Protein AF-A0A4Q3MXU0-F1 (afdb_monomer)

Foldseek 3Di:
DPPPDLLVLLVVLLVQQCCQCQPPVVNGNHDLSLVSLLVSLCSSPVVLSVVLVVQLVVCCVPVQANLVSSLRSLVCSLVVLVVCDPPPDPRDPSNSVSSVVSSVSSVVSCPVVVVCVVVVNGDGNPDDDD

Radius of gyration: 15.58 Å; Cα contacts (8 Å, |Δi|>4): 150; chains: 1; bounding box: 44×31×48 Å

Secondary structure (DSSP, 8-state):
--S--HHHHHHHHHHHHHHHHS-GGGTT-----HHHHHHHHHHH-HHHHHHHHHHHHHHHHHH--HHHHHHHHHHHHHHHHHHTBTTTB---HHHHHHHHHHHHHHHHHTHHHHHHHHTT-PPPTT----

Structure (mmCIF, N/CA/C/O backbone):
data_AF-A0A4Q3MXU0-F1
#
_entry.id   AF-A0A4Q3MXU0-F1
#
loop_
_atom_site.group_PDB
_atom_site.id
_atom_site.type_symbol
_atom_site.label_atom_id
_atom_site.label_alt_id
_atom_site.label_comp_id
_atom_site.label_asym_id
_atom_site.label_entity_id
_atom_site.label_seq_id
_atom_site.pdbx_PDB_ins_code
_atom_site.Cartn_x
_atom_site.Cartn_y
_atom_site.Cartn_z
_atom_site.occupancy
_atom_site.B_iso_or_equiv
_atom_site.auth_seq_id
_atom_site.auth_comp_id
_atom_site.auth_asym_id
_atom_site.auth_atom_id
_atom_site.pdbx_PDB_model_num
ATOM 1 N N . PRO A 1 1 ? 11.080 0.049 -26.260 1.00 49.06 1 PRO A N 1
ATOM 2 C CA . PRO A 1 1 ? 10.693 0.810 -27.480 1.00 49.06 1 PRO A CA 1
ATOM 3 C C . PRO A 1 1 ? 9.299 1.472 -27.439 1.00 49.06 1 PRO A C 1
ATOM 5 O O . PRO A 1 1 ? 9.094 2.412 -28.193 1.00 49.06 1 PRO A O 1
ATOM 8 N N . TYR A 1 2 ? 8.367 1.038 -26.573 1.00 61.25 2 TYR A N 1
ATOM 9 C CA . TYR A 1 2 ? 7.029 1.654 -26.449 1.00 61.25 2 TYR A CA 1
ATOM 10 C C . TYR A 1 2 ? 6.809 2.449 -25.148 1.00 61.25 2 TYR A C 1
ATOM 12 O O . TYR A 1 2 ? 5.691 2.869 -24.877 1.00 61.25 2 TYR A O 1
ATOM 20 N N . GLY A 1 3 ? 7.842 2.624 -24.312 1.00 58.59 3 GLY A N 1
ATOM 21 C CA . GLY A 1 3 ? 7.716 3.308 -23.015 1.00 58.59 3 GLY A CA 1
ATOM 22 C C . GLY A 1 3 ? 6.792 2.605 -22.009 1.00 58.59 3 GLY A C 1
ATOM 23 O O . GLY A 1 3 ? 6.480 3.181 -20.976 1.00 58.59 3 GLY A O 1
ATOM 24 N N . MET A 1 4 ? 6.351 1.375 -22.292 1.00 64.25 4 MET A N 1
ATOM 25 C CA . MET A 1 4 ? 5.561 0.521 -21.397 1.00 64.25 4 MET A CA 1
ATOM 26 C C . MET A 1 4 ? 6.480 -0.325 -20.506 1.00 64.25 4 MET A C 1
ATOM 28 O O . MET A 1 4 ? 6.376 -1.545 -20.475 1.00 64.25 4 MET A O 1
ATOM 32 N N . GLU A 1 5 ? 7.451 0.319 -19.867 1.00 76.69 5 GLU A N 1
ATOM 33 C CA . GLU A 1 5 ? 8.293 -0.324 -18.854 1.00 76.69 5 GLU A CA 1
ATOM 34 C C . GLU A 1 5 ? 7.490 -0.483 -17.554 1.00 76.69 5 GLU A C 1
ATOM 36 O O . GLU A 1 5 ? 6.441 0.154 -17.382 1.00 76.69 5 GLU A O 1
ATOM 41 N N . ASP A 1 6 ? 7.965 -1.310 -16.624 1.00 76.00 6 ASP A N 1
ATOM 42 C CA . ASP A 1 6 ? 7.237 -1.614 -15.385 1.00 76.00 6 ASP A CA 1
ATOM 43 C C . ASP A 1 6 ? 6.934 -0.342 -14.572 1.00 76.00 6 ASP A C 1
ATOM 45 O O . ASP A 1 6 ? 5.870 -0.208 -13.958 1.00 76.00 6 ASP A O 1
ATOM 49 N N . GLY A 1 7 ? 7.812 0.664 -14.652 1.00 80.50 7 GLY A N 1
ATOM 50 C CA . GLY A 1 7 ? 7.566 1.998 -14.104 1.00 80.50 7 GLY A CA 1
ATOM 51 C C . GLY A 1 7 ? 6.313 2.690 -14.663 1.00 80.50 7 GLY A C 1
ATOM 52 O O . GLY A 1 7 ? 5.573 3.320 -13.906 1.00 80.50 7 GLY A O 1
ATOM 53 N N . THR A 1 8 ? 6.018 2.544 -15.955 1.00 86.06 8 THR A N 1
ATOM 54 C CA . THR A 1 8 ? 4.813 3.116 -16.580 1.00 86.06 8 THR A CA 1
ATOM 55 C C . THR A 1 8 ? 3.558 2.395 -16.108 1.00 86.06 8 THR A C 1
ATOM 57 O O . THR A 1 8 ? 2.564 3.050 -15.794 1.00 86.06 8 THR A O 1
ATOM 60 N N . VAL A 1 9 ? 3.606 1.065 -15.979 1.00 87.06 9 VAL A N 1
ATOM 61 C CA . VAL A 1 9 ? 2.498 0.272 -15.416 1.00 87.06 9 VAL A CA 1
ATOM 62 C C . VAL A 1 9 ? 2.197 0.718 -13.986 1.00 87.06 9 VAL A C 1
ATOM 64 O O . VAL A 1 9 ? 1.038 0.953 -13.636 1.00 87.06 9 VAL A O 1
ATOM 67 N N . ALA A 1 10 ? 3.238 0.926 -13.178 1.00 86.75 10 ALA A N 1
ATOM 68 C CA . ALA A 1 10 ? 3.089 1.438 -11.824 1.00 86.75 10 ALA A CA 1
ATOM 69 C C . ALA A 1 10 ? 2.454 2.840 -11.810 1.00 86.75 10 ALA A C 1
ATOM 71 O O . ALA A 1 10 ? 1.504 3.072 -11.063 1.00 86.75 10 ALA A O 1
ATOM 72 N N . LEU A 1 11 ? 2.900 3.764 -12.667 1.00 89.88 11 LEU A N 1
ATOM 73 C CA . LEU A 1 11 ? 2.318 5.110 -12.766 1.00 89.88 11 LEU A CA 1
ATOM 74 C C . LEU A 1 11 ? 0.847 5.097 -13.204 1.00 89.88 11 LEU A C 1
ATOM 76 O O . LEU A 1 11 ? 0.042 5.853 -12.658 1.00 89.88 11 LEU A O 1
ATOM 80 N N . VAL A 1 12 ? 0.467 4.219 -14.135 1.00 92.25 12 VAL A N 1
ATOM 81 C CA . VAL A 1 12 ? -0.941 4.019 -14.518 1.00 92.25 12 VAL A CA 1
ATOM 82 C C . VAL A 1 12 ? -1.748 3.492 -13.330 1.00 92.25 12 VAL A C 1
ATOM 84 O O . VAL A 1 12 ? -2.843 3.989 -13.054 1.00 92.25 12 VAL A O 1
ATOM 87 N N . GLY A 1 13 ? -1.192 2.545 -12.572 1.00 90.75 13 GLY A N 1
ATOM 88 C CA . GLY A 1 13 ? -1.797 2.055 -11.337 1.00 90.75 13 GLY A CA 1
ATOM 89 C C . GLY A 1 13 ? -1.976 3.154 -10.285 1.00 90.75 13 GLY A C 1
ATOM 90 O O . GLY A 1 13 ? -3.042 3.270 -9.677 1.00 90.75 13 GLY A O 1
ATOM 91 N N . LEU A 1 14 ? -0.977 4.023 -10.121 1.00 91.94 14 LEU A N 1
ATOM 92 C CA . LEU A 1 14 ? -1.054 5.189 -9.245 1.00 91.94 14 LEU A CA 1
ATOM 93 C C . LEU A 1 14 ? -2.157 6.152 -9.691 1.00 91.94 14 LEU A C 1
ATOM 95 O O . LEU A 1 14 ? -2.939 6.602 -8.858 1.00 91.94 14 LEU A O 1
ATOM 99 N N . ALA A 1 15 ? -2.263 6.440 -10.990 1.00 92.44 15 ALA A N 1
ATOM 100 C CA . ALA A 1 15 ? -3.315 7.293 -11.535 1.00 92.44 15 ALA A CA 1
ATOM 101 C C . ALA A 1 15 ? -4.715 6.710 -11.277 1.00 92.44 15 ALA A C 1
ATOM 103 O O . ALA A 1 15 ? -5.607 7.430 -10.825 1.00 92.44 15 ALA A O 1
ATOM 104 N N . ALA A 1 16 ? -4.900 5.400 -11.476 1.00 92.06 16 ALA A N 1
ATOM 105 C CA . ALA A 1 16 ? -6.152 4.713 -11.156 1.00 92.06 16 ALA A CA 1
ATOM 106 C C . ALA A 1 16 ? -6.480 4.777 -9.652 1.00 92.06 16 ALA A C 1
ATOM 108 O O . ALA A 1 16 ? -7.625 5.020 -9.263 1.00 92.06 16 ALA A O 1
ATOM 109 N N . PHE A 1 17 ? -5.470 4.612 -8.793 1.00 92.50 17 PHE A N 1
ATOM 110 C CA . PHE A 1 17 ? -5.617 4.738 -7.346 1.00 92.50 17 PHE A CA 1
ATOM 111 C C . PHE A 1 17 ? -6.012 6.162 -6.938 1.00 92.50 17 PHE A C 1
ATOM 113 O O . PHE A 1 17 ? -7.007 6.340 -6.235 1.00 92.50 17 PHE A O 1
ATOM 120 N N . LEU A 1 18 ? -5.318 7.184 -7.445 1.00 91.38 18 LEU A N 1
ATOM 121 C CA . LEU A 1 18 ? -5.646 8.593 -7.212 1.00 91.38 18 LEU A CA 1
ATOM 122 C C . LEU A 1 18 ? -7.060 8.941 -7.691 1.00 91.38 18 LEU A C 1
ATOM 124 O O . LEU A 1 18 ? -7.805 9.586 -6.957 1.00 91.38 18 LEU A O 1
ATOM 128 N N . GLY A 1 19 ? -7.461 8.458 -8.869 1.00 90.31 19 GLY A N 1
ATOM 129 C CA . GLY A 1 19 ? -8.815 8.637 -9.395 1.00 90.31 19 GLY A CA 1
ATOM 130 C C . GLY A 1 19 ? -9.898 7.999 -8.519 1.00 90.31 19 GLY A C 1
ATOM 131 O O . GLY A 1 19 ? -11.009 8.514 -8.451 1.00 90.31 19 GLY A O 1
ATOM 132 N N . HIS A 1 20 ? -9.587 6.923 -7.791 1.00 89.38 20 HIS A N 1
ATOM 133 C CA . HIS A 1 20 ? -10.503 6.340 -6.807 1.00 89.38 20 HIS A CA 1
ATOM 134 C C . HIS A 1 20 ? -10.530 7.114 -5.477 1.00 89.38 20 HIS A C 1
ATOM 136 O O . HIS A 1 20 ? -11.572 7.182 -4.818 1.00 89.38 20 HIS A O 1
ATOM 142 N N . LEU A 1 21 ? -9.395 7.685 -5.058 1.00 86.81 21 LEU A 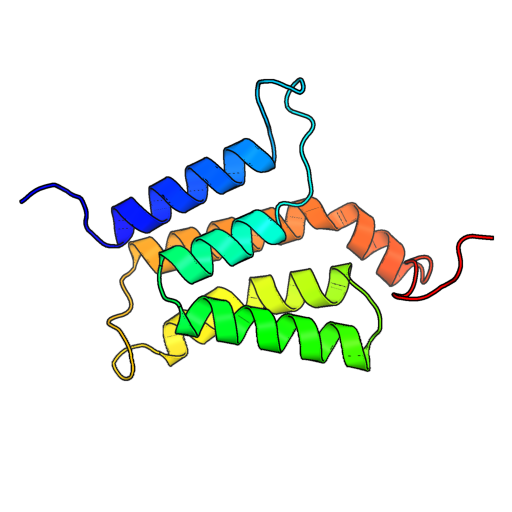N 1
ATOM 143 C CA . LEU A 1 21 ? -9.295 8.494 -3.837 1.00 86.81 21 LEU A CA 1
ATOM 144 C C . LEU A 1 21 ? -9.997 9.849 -3.997 1.00 86.81 21 LEU A C 1
ATOM 146 O O . LEU A 1 21 ? -10.697 10.290 -3.085 1.00 86.81 21 LEU A O 1
ATOM 150 N N . TRP A 1 22 ? -9.837 10.474 -5.163 1.00 90.00 22 TRP A N 1
ATOM 151 C CA . TRP A 1 22 ? -10.391 11.780 -5.507 1.00 90.00 22 TRP A CA 1
ATOM 152 C C . TRP A 1 22 ? -11.068 11.743 -6.887 1.00 90.00 22 TRP A C 1
ATOM 154 O O . TRP A 1 22 ? -10.587 12.350 -7.845 1.00 90.00 22 TRP A O 1
ATOM 164 N N . PRO A 1 23 ? -12.201 11.036 -7.013 1.00 89.44 23 PRO A N 1
ATOM 165 C CA . PRO A 1 23 ? -12.928 10.928 -8.267 1.00 89.44 23 PRO A CA 1
ATOM 166 C C . PRO A 1 23 ? -13.516 12.276 -8.678 1.00 89.44 23 PRO A C 1
ATOM 168 O O . PRO A 1 23 ? -14.309 12.879 -7.949 1.00 89.44 23 PRO A O 1
ATOM 171 N N . VAL A 1 24 ? -13.187 12.709 -9.895 1.00 91.00 24 VAL A N 1
ATOM 172 C CA . VAL A 1 24 ? -13.701 13.953 -10.492 1.00 91.00 24 VAL A CA 1
ATOM 173 C C . VAL A 1 24 ? -15.235 13.942 -10.543 1.00 91.00 24 VAL A C 1
ATOM 175 O O . VAL A 1 24 ? -15.881 14.936 -10.218 1.00 91.00 24 VAL A O 1
ATOM 178 N N . PHE A 1 25 ? -15.832 12.785 -10.842 1.00 88.19 25 PHE A N 1
ATOM 179 C CA . PHE A 1 25 ? -17.285 12.614 -10.961 1.00 88.19 25 PHE A CA 1
ATOM 180 C C . PHE A 1 25 ? -18.049 12.724 -9.631 1.00 88.19 25 PHE A C 1
ATOM 182 O O . PHE A 1 25 ? -19.239 13.022 -9.642 1.00 88.19 25 PHE A O 1
ATOM 189 N N . PHE A 1 26 ? -17.381 12.539 -8.485 1.00 85.50 26 PHE A N 1
ATOM 190 C CA . PHE A 1 26 ? -17.997 12.648 -7.154 1.00 85.50 26 PHE A CA 1
ATOM 191 C C . PHE A 1 26 ? -17.429 13.823 -6.350 1.00 85.50 26 PHE A C 1
ATOM 193 O O . PHE A 1 26 ? -17.264 13.732 -5.135 1.00 85.50 26 PHE A O 1
ATOM 200 N N . ARG A 1 27 ? -17.112 14.943 -7.020 1.00 88.25 27 ARG A N 1
ATOM 201 C CA . ARG A 1 27 ? -16.608 16.175 -6.376 1.00 88.25 27 ARG A CA 1
ATOM 202 C C . ARG A 1 27 ? -15.361 15.930 -5.515 1.00 88.25 27 ARG A C 1
ATOM 204 O O . ARG A 1 27 ? -15.227 16.503 -4.436 1.00 88.25 27 ARG A O 1
ATOM 211 N N . PHE A 1 28 ? -14.476 15.043 -5.973 1.00 87.19 28 PHE A N 1
ATOM 212 C CA . PHE A 1 28 ? -13.267 14.624 -5.261 1.00 87.19 28 PHE A CA 1
ATOM 213 C C . PHE A 1 28 ? -13.531 13.968 -3.888 1.00 87.19 28 PHE A C 1
ATOM 215 O O . PHE A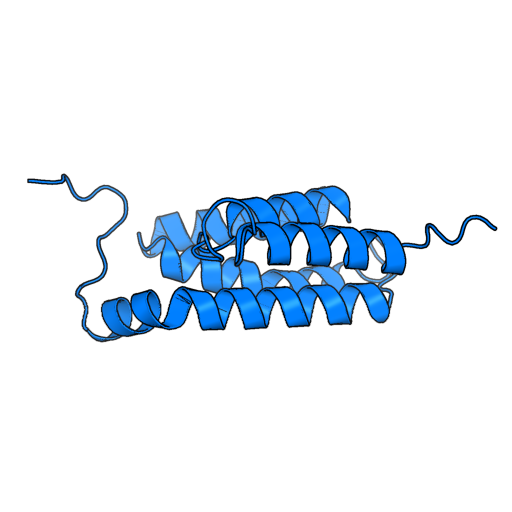 1 28 ? -12.633 13.887 -3.055 1.00 87.19 28 PHE A O 1
ATOM 222 N N . GLN A 1 29 ? -14.740 13.451 -3.639 1.00 83.12 29 GLN A N 1
ATOM 223 C CA . GLN A 1 29 ? -15.063 12.676 -2.438 1.00 83.12 29 GLN A CA 1
ATOM 224 C C . GLN A 1 29 ? -15.026 11.177 -2.751 1.00 83.12 29 GLN A C 1
ATOM 226 O O . GLN A 1 29 ? -16.025 10.583 -3.149 1.00 83.12 29 GLN A O 1
ATOM 231 N N . GLY A 1 30 ? -13.849 10.566 -2.610 1.00 83.06 30 GLY A N 1
ATOM 232 C CA . GLY A 1 30 ? -13.641 9.154 -2.931 1.00 83.06 30 GLY A CA 1
ATOM 233 C C . GLY A 1 30 ? -13.546 8.224 -1.730 1.00 83.06 30 GLY A C 1
ATOM 234 O O . GLY A 1 30 ? -13.703 8.609 -0.567 1.00 83.06 30 GLY A O 1
ATOM 235 N N . GLY A 1 31 ? -13.264 6.960 -2.035 1.00 83.56 31 GLY A N 1
ATOM 236 C CA . GLY A 1 31 ? -13.148 5.888 -1.055 1.00 83.56 31 GLY A CA 1
ATOM 237 C C . GLY A 1 31 ? -11.796 5.849 -0.338 1.00 83.56 31 GLY A C 1
ATOM 238 O O . GLY A 1 31 ? -11.025 6.811 -0.321 1.00 83.56 31 GLY A O 1
ATOM 239 N N . LYS A 1 32 ? -11.508 4.696 0.275 1.00 83.06 32 LYS A N 1
ATOM 240 C CA . LYS A 1 32 ? -10.221 4.416 0.934 1.00 83.06 32 LYS A CA 1
ATOM 241 C C . LYS A 1 32 ? -9.170 3.811 0.004 1.00 83.06 32 LYS A C 1
ATOM 243 O O . LYS A 1 32 ? -8.009 3.779 0.377 1.00 83.06 32 LYS A O 1
ATOM 248 N N . GLY A 1 33 ? -9.565 3.316 -1.171 1.00 85.06 33 GLY A N 1
ATOM 249 C CA . GLY A 1 33 ? -8.637 2.804 -2.183 1.00 85.06 33 GLY A CA 1
ATOM 250 C C . GLY A 1 33 ? -8.114 1.383 -1.980 1.00 85.06 33 GLY A C 1
ATOM 251 O O . GLY A 1 33 ? -7.353 0.930 -2.821 1.00 85.06 33 GLY A O 1
ATOM 252 N N . VAL A 1 34 ? -8.521 0.645 -0.941 1.00 88.38 34 VAL A N 1
ATOM 253 C CA . VAL A 1 34 ? -7.976 -0.703 -0.646 1.00 88.38 34 VAL A CA 1
ATOM 254 C C . VAL A 1 34 ? -8.135 -1.675 -1.824 1.00 88.38 34 VAL A C 1
ATOM 256 O O . VAL A 1 34 ? -7.174 -2.331 -2.212 1.00 88.38 34 VAL A O 1
ATOM 259 N N . ALA A 1 35 ? -9.327 -1.742 -2.426 1.00 90.12 35 ALA A N 1
ATOM 260 C CA . ALA A 1 35 ? -9.587 -2.635 -3.558 1.00 90.12 35 ALA A CA 1
ATOM 261 C C . ALA A 1 35 ? -8.780 -2.235 -4.804 1.00 90.12 35 ALA A C 1
ATOM 263 O O . ALA A 1 35 ? -8.206 -3.092 -5.471 1.00 90.12 35 ALA A O 1
ATOM 264 N N . THR A 1 36 ? -8.682 -0.933 -5.084 1.00 91.56 36 THR A N 1
ATOM 265 C CA . THR A 1 36 ? -7.885 -0.415 -6.203 1.00 91.56 36 THR A CA 1
ATOM 266 C C . THR A 1 36 ? -6.398 -0.676 -5.990 1.00 91.56 36 THR A C 1
ATOM 268 O O . THR A 1 36 ? -5.721 -1.090 -6.920 1.00 91.56 36 THR A O 1
ATOM 271 N N . PHE A 1 37 ? -5.896 -0.505 -4.764 1.00 91.38 37 PHE A N 1
ATOM 272 C CA . PHE A 1 37 ? -4.519 -0.832 -4.402 1.00 91.38 37 PHE A CA 1
ATOM 273 C C . PHE A 1 37 ? -4.212 -2.306 -4.666 1.00 91.38 37 PHE A C 1
ATOM 275 O O . PHE A 1 37 ? -3.244 -2.614 -5.353 1.00 91.38 37 PHE A O 1
ATOM 282 N N . LEU A 1 38 ? -5.077 -3.211 -4.199 1.00 92.69 38 LEU A N 1
ATOM 283 C CA . LEU A 1 38 ? -4.930 -4.642 -4.449 1.00 92.69 38 LEU A CA 1
ATOM 284 C C . LEU A 1 38 ? -4.954 -4.963 -5.952 1.00 92.69 38 LEU A C 1
ATOM 286 O O . LEU A 1 38 ? -4.113 -5.721 -6.426 1.00 92.69 38 LEU A O 1
ATOM 290 N N . GLY A 1 39 ? -5.868 -4.349 -6.709 1.00 91.62 39 GLY A N 1
ATOM 291 C CA . GLY A 1 39 ? -5.934 -4.494 -8.164 1.00 91.62 39 GLY A CA 1
ATOM 292 C C . GLY A 1 39 ? -4.648 -4.051 -8.868 1.00 91.62 39 GLY A C 1
ATOM 293 O O . GLY A 1 39 ? -4.171 -4.749 -9.757 1.00 91.62 39 GLY A O 1
ATOM 294 N N . VAL A 1 40 ? -4.041 -2.944 -8.429 1.00 92.12 40 VAL A N 1
ATOM 295 C CA . VAL A 1 40 ? -2.745 -2.479 -8.952 1.00 92.12 40 VAL A CA 1
ATOM 296 C C . VAL A 1 40 ? -1.630 -3.473 -8.636 1.00 92.12 40 VAL A C 1
ATOM 298 O O . VAL A 1 40 ? -0.833 -3.772 -9.518 1.00 92.12 40 VAL A O 1
ATOM 301 N N . LEU A 1 41 ? -1.597 -4.049 -7.429 1.00 91.69 41 LEU A N 1
ATOM 302 C CA . LEU A 1 41 ? -0.616 -5.087 -7.092 1.00 91.69 41 LEU A CA 1
ATOM 303 C C . LEU A 1 41 ? -0.751 -6.318 -7.990 1.00 91.69 41 LEU A C 1
ATOM 305 O O . LEU A 1 41 ? 0.261 -6.818 -8.467 1.00 91.69 41 LEU A O 1
ATOM 309 N N . PHE A 1 42 ? -1.978 -6.778 -8.257 1.00 91.69 42 PHE A N 1
ATOM 310 C CA . PHE A 1 42 ? -2.223 -7.872 -9.203 1.00 91.69 42 PHE A CA 1
ATO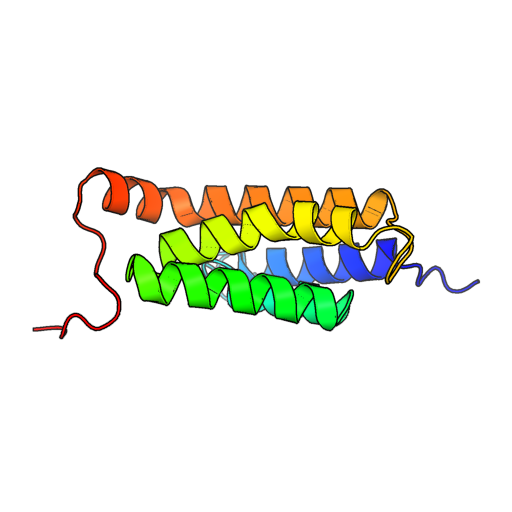M 311 C C . PHE A 1 42 ? -1.829 -7.511 -10.639 1.00 91.69 42 PHE A C 1
ATOM 313 O O . PHE A 1 42 ? -1.327 -8.375 -11.353 1.00 91.69 42 PHE A O 1
ATOM 320 N N . GLY A 1 43 ? -2.044 -6.256 -11.046 1.00 88.75 43 GLY A N 1
ATOM 321 C CA . GLY A 1 43 ? -1.652 -5.748 -12.359 1.00 88.75 43 GLY A CA 1
ATOM 322 C C . GLY A 1 43 ? -0.137 -5.648 -12.551 1.00 88.75 43 GLY A C 1
ATOM 323 O O . GLY A 1 43 ? 0.336 -5.890 -13.654 1.00 88.75 43 GLY A O 1
ATOM 324 N N . ILE A 1 44 ? 0.616 -5.333 -11.490 1.00 87.06 44 ILE A N 1
ATOM 325 C CA . ILE A 1 44 ? 2.088 -5.356 -11.504 1.00 87.06 44 ILE A CA 1
ATOM 326 C C . ILE A 1 44 ? 2.577 -6.804 -11.498 1.00 87.06 44 ILE A C 1
ATOM 328 O O . ILE A 1 44 ? 3.314 -7.218 -12.386 1.00 87.06 44 ILE A O 1
ATOM 332 N N . HIS A 1 45 ? 2.174 -7.583 -10.491 1.00 88.38 45 HIS A N 1
ATOM 333 C CA . HIS A 1 45 ? 2.552 -8.984 -10.405 1.00 88.38 45 HIS A CA 1
ATOM 334 C C . HIS A 1 45 ? 1.525 -9.809 -9.609 1.00 88.38 45 HIS A C 1
ATOM 336 O O . HIS A 1 45 ? 1.298 -9.540 -8.423 1.00 88.38 45 HIS A O 1
ATOM 342 N N . PRO A 1 46 ? 0.954 -10.886 -10.180 1.00 90.00 46 PRO A N 1
ATOM 343 C CA . PRO A 1 46 ? -0.081 -11.670 -9.507 1.00 90.00 46 PRO A CA 1
ATOM 344 C C . PRO A 1 46 ? 0.331 -12.234 -8.140 1.00 90.00 46 PRO A C 1
ATOM 346 O O . PRO A 1 46 ? -0.462 -12.210 -7.200 1.00 90.00 46 PRO A O 1
ATOM 349 N N . LEU A 1 47 ? 1.583 -12.689 -7.993 1.00 90.81 47 LEU A N 1
ATOM 350 C CA . LEU A 1 47 ? 2.104 -13.192 -6.711 1.00 90.81 47 LEU A CA 1
ATOM 351 C C . LEU A 1 47 ? 2.232 -12.089 -5.649 1.00 90.81 47 LEU A C 1
ATOM 353 O O . LEU A 1 47 ?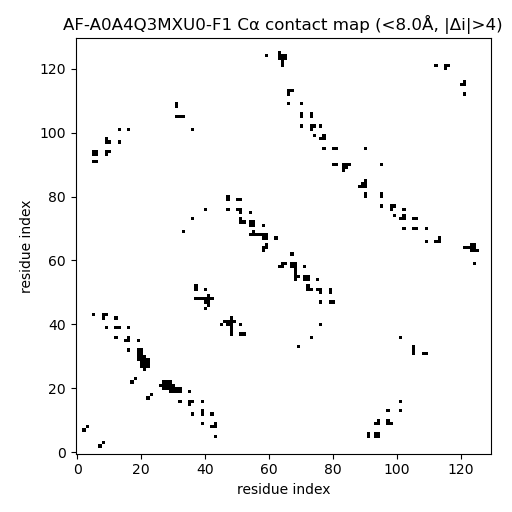 2.028 -12.362 -4.468 1.00 90.81 47 LEU A O 1
ATOM 357 N N . LEU A 1 48 ? 2.520 -10.847 -6.053 1.00 90.25 48 LEU A N 1
ATOM 358 C CA . LEU A 1 48 ? 2.571 -9.709 -5.134 1.00 90.25 48 LEU A CA 1
ATOM 359 C C . LEU A 1 48 ? 1.167 -9.377 -4.614 1.00 90.25 48 LEU A C 1
ATOM 361 O O . LEU A 1 48 ? 0.971 -9.231 -3.406 1.00 90.25 48 LEU A O 1
ATOM 365 N N . GLY A 1 49 ? 0.183 -9.323 -5.519 1.00 91.00 49 GLY A N 1
ATOM 366 C CA . GLY A 1 49 ? -1.228 -9.162 -5.163 1.00 91.00 49 GLY A CA 1
ATOM 367 C C . GLY A 1 49 ? -1.724 -10.274 -4.238 1.00 91.00 49 GLY A C 1
ATOM 368 O O . GLY A 1 49 ? -2.377 -9.996 -3.232 1.00 91.00 49 GLY A O 1
ATOM 369 N N . LEU A 1 50 ? -1.346 -11.526 -4.511 1.00 93.81 50 LEU A N 1
ATOM 370 C CA . LEU A 1 50 ? -1.685 -12.663 -3.657 1.00 93.81 50 LEU A CA 1
ATOM 371 C C . LEU A 1 50 ? -1.044 -12.552 -2.267 1.00 93.81 50 LEU A C 1
ATOM 373 O O . LEU A 1 50 ? -1.732 -12.765 -1.271 1.00 93.81 50 LEU A O 1
ATOM 377 N N . GLY A 1 51 ? 0.235 -12.176 -2.180 1.00 92.00 51 GLY A N 1
ATOM 378 C CA . GLY A 1 51 ? 0.932 -11.981 -0.907 1.00 92.00 51 GLY A CA 1
ATOM 379 C C . GLY A 1 51 ? 0.297 -10.886 -0.046 1.00 92.00 51 GLY A C 1
ATOM 380 O O . GLY A 1 51 ? 0.077 -11.088 1.149 1.00 92.00 51 GLY A O 1
ATOM 381 N N . ALA A 1 52 ? -0.076 -9.758 -0.657 1.00 92.25 52 ALA A N 1
ATOM 382 C CA . ALA A 1 52 ? -0.785 -8.680 0.032 1.00 92.25 52 ALA A CA 1
ATOM 383 C C . ALA A 1 52 ? -2.225 -9.066 0.422 1.00 92.25 52 ALA A C 1
ATOM 385 O O . ALA A 1 52 ? -2.711 -8.680 1.483 1.00 92.25 52 ALA A O 1
ATOM 386 N N . CYS A 1 53 ? -2.915 -9.854 -0.407 1.00 93.38 53 CYS A N 1
ATOM 387 C CA . CYS A 1 53 ? -4.227 -10.405 -0.070 1.00 93.38 53 CYS A CA 1
ATOM 388 C C . CYS A 1 53 ? -4.132 -11.353 1.132 1.00 93.38 53 CYS A C 1
ATOM 390 O O . CYS A 1 53 ? -4.922 -11.262 2.070 1.00 93.38 53 CYS A O 1
ATOM 392 N N . LEU A 1 54 ? -3.125 -12.228 1.145 1.00 93.81 54 LEU A N 1
ATOM 393 C CA . LEU A 1 54 ? -2.901 -13.166 2.236 1.00 93.81 54 LEU A CA 1
ATOM 394 C C . LEU A 1 54 ? -2.562 -12.432 3.538 1.00 93.81 54 LEU A C 1
ATOM 396 O O . LEU A 1 54 ? -3.144 -12.746 4.575 1.00 93.81 54 LEU A O 1
ATOM 400 N N . SER A 1 55 ? -1.686 -11.420 3.492 1.00 92.38 55 SER A N 1
ATOM 401 C CA . SER A 1 55 ? -1.373 -10.606 4.673 1.00 92.38 55 SER A CA 1
ATOM 402 C C . SER A 1 55 ? -2.617 -9.886 5.202 1.00 92.38 55 SER A C 1
ATOM 404 O O . SER A 1 55 ? -2.855 -9.880 6.411 1.00 92.38 55 SER A O 1
ATOM 406 N N . TRP A 1 56 ? -3.474 -9.381 4.310 1.00 93.56 56 TRP A N 1
ATOM 407 C CA . TRP A 1 56 ? -4.765 -8.811 4.685 1.00 93.56 56 TRP A CA 1
ATOM 408 C C . TRP A 1 56 ? -5.665 -9.835 5.388 1.00 93.56 56 TRP A C 1
ATOM 410 O O . TRP A 1 56 ? -6.170 -9.555 6.475 1.00 93.56 56 TRP A O 1
ATOM 420 N N . VAL A 1 57 ? -5.843 -11.028 4.810 1.00 91.75 57 VAL A N 1
ATOM 421 C CA . VAL A 1 57 ? -6.707 -12.085 5.365 1.00 91.75 57 VAL A CA 1
ATOM 422 C C . VAL A 1 57 ? -6.205 -12.548 6.729 1.00 91.75 57 VAL A C 1
ATOM 424 O O . VAL A 1 57 ? -7.007 -12.677 7.650 1.00 91.75 57 VAL A O 1
ATOM 427 N N . ILE A 1 58 ? -4.893 -12.738 6.889 1.00 92.31 58 ILE A N 1
ATOM 428 C CA . ILE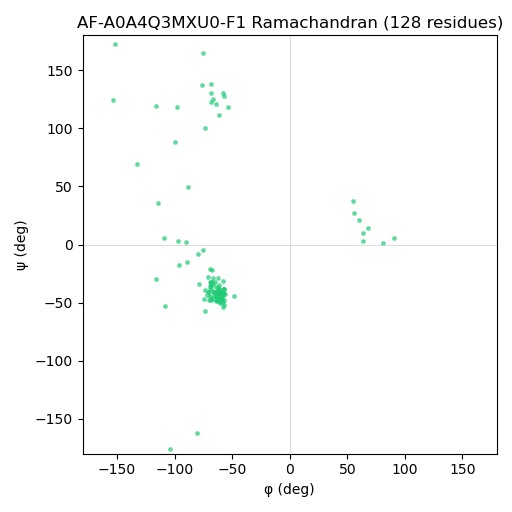 A 1 58 ? -4.278 -13.122 8.165 1.00 92.31 58 ILE A CA 1
ATOM 429 C C . ILE A 1 58 ? -4.620 -12.081 9.236 1.00 92.31 58 ILE A C 1
ATOM 431 O O . ILE A 1 58 ? -5.190 -12.415 10.274 1.00 92.31 58 ILE A O 1
ATOM 435 N N . ILE A 1 59 ? -4.350 -10.800 8.980 1.00 91.81 59 ILE A N 1
ATOM 436 C CA . ILE A 1 59 ? -4.604 -9.746 9.971 1.00 91.81 59 ILE A CA 1
ATOM 437 C C . ILE A 1 59 ? -6.101 -9.578 10.241 1.00 91.81 59 ILE A C 1
ATOM 439 O O . ILE A 1 59 ? -6.506 -9.432 11.396 1.00 91.81 59 ILE A O 1
ATOM 443 N N . ALA A 1 60 ? -6.941 -9.645 9.208 1.00 89.31 60 ALA A N 1
ATOM 444 C CA . ALA A 1 60 ? -8.389 -9.580 9.360 1.00 89.31 60 ALA A CA 1
ATOM 445 C C . ALA A 1 60 ? -8.932 -10.757 10.186 1.00 89.31 60 ALA A C 1
ATOM 447 O O . ALA A 1 60 ? -9.845 -10.558 10.985 1.00 89.31 60 ALA A O 1
ATOM 448 N N . PHE A 1 61 ? -8.362 -11.955 10.046 1.00 89.38 61 PHE A N 1
ATOM 449 C CA . PHE A 1 61 ? -8.764 -13.137 10.805 1.00 89.38 61 PHE A CA 1
ATOM 450 C C . PHE A 1 61 ? -8.381 -13.031 12.289 1.00 89.38 61 PHE A C 1
ATOM 452 O O . PHE A 1 61 ? -9.231 -13.240 13.153 1.00 89.38 61 PHE A O 1
ATOM 459 N N . PHE A 1 62 ? -7.137 -12.644 12.595 1.00 88.00 62 PHE A N 1
ATOM 460 C CA . PHE A 1 62 ? -6.653 -12.553 13.979 1.00 88.00 62 PHE A CA 1
ATOM 461 C C . PHE A 1 62 ? -7.212 -11.344 14.736 1.00 88.00 62 PHE A C 1
ATOM 463 O O . PHE A 1 62 ? -7.668 -11.472 15.871 1.00 88.00 62 PHE A O 1
ATOM 470 N N . PHE A 1 63 ? -7.193 -10.162 14.118 1.00 85.44 63 PHE A N 1
ATOM 471 C CA . PHE A 1 63 ? -7.548 -8.913 14.795 1.00 85.44 63 PHE A CA 1
ATOM 472 C C . PHE A 1 63 ? -8.997 -8.494 14.568 1.00 85.44 63 PHE A C 1
ATOM 474 O O . PHE A 1 63 ? -9.522 -7.673 15.318 1.00 85.44 63 PHE A O 1
ATOM 481 N N . ARG A 1 64 ? -9.663 -9.046 13.546 1.00 86.38 64 ARG A N 1
ATOM 482 C CA . ARG A 1 64 ? -11.043 -8.696 13.176 1.00 86.38 64 ARG A CA 1
ATOM 483 C C . ARG A 1 64 ? -11.233 -7.200 12.910 1.00 86.38 64 ARG A C 1
ATOM 485 O O . ARG A 1 64 ? -12.347 -6.703 13.030 1.00 86.38 64 ARG A O 1
ATOM 492 N N . TYR A 1 65 ? -10.184 -6.490 12.497 1.00 84.50 65 TYR A N 1
ATOM 493 C CA . TYR A 1 65 ? -10.251 -5.086 12.085 1.00 84.50 65 TYR A CA 1
ATOM 494 C C . TYR A 1 65 ? -9.890 -4.956 10.609 1.00 84.50 65 TYR A C 1
ATOM 496 O O . TYR A 1 65 ? -8.776 -5.274 10.192 1.00 84.50 65 TYR A O 1
ATOM 504 N N . SER A 1 66 ? -10.832 -4.453 9.809 1.00 83.88 66 SER A N 1
ATOM 505 C CA . SER A 1 66 ? -10.617 -4.267 8.371 1.00 83.88 66 SER A CA 1
ATOM 506 C C . SER A 1 66 ? -9.616 -3.153 8.075 1.00 83.88 66 SER A C 1
ATOM 508 O O . SER A 1 66 ? -8.910 -3.226 7.066 1.00 83.88 66 SER A O 1
ATOM 510 N N . SER A 1 67 ? -9.560 -2.108 8.911 1.00 85.19 67 SER A N 1
ATOM 511 C CA . SER A 1 67 ? -8.617 -1.009 8.698 1.00 85.19 67 SER A CA 1
ATOM 512 C C . SER A 1 67 ? -7.182 -1.427 8.990 1.00 85.19 67 SER A C 1
ATOM 514 O O . SER A 1 67 ? -6.304 -1.164 8.173 1.00 85.19 67 SER A O 1
ATOM 516 N N . LEU A 1 68 ? -6.966 -2.154 10.092 1.00 86.00 68 LEU A N 1
ATOM 517 C CA . LEU A 1 68 ? -5.660 -2.684 10.460 1.00 86.00 68 LEU A CA 1
ATOM 518 C C . LEU A 1 68 ? -5.142 -3.639 9.384 1.00 86.00 68 LEU A C 1
ATOM 520 O O . LEU A 1 68 ? -4.010 -3.493 8.937 1.00 86.00 68 LEU A O 1
ATOM 524 N N . ALA A 1 69 ? -5.995 -4.549 8.904 1.00 89.56 69 ALA A N 1
ATOM 525 C CA . ALA A 1 69 ? -5.649 -5.453 7.812 1.00 89.56 69 ALA A CA 1
ATOM 526 C C . ALA A 1 69 ? -5.204 -4.699 6.553 1.00 89.56 69 ALA A C 1
ATOM 528 O O . ALA A 1 69 ? -4.198 -5.046 5.943 1.00 89.56 69 ALA A O 1
ATOM 529 N N . SER A 1 70 ? -5.906 -3.621 6.200 1.00 88.88 70 SER A N 1
ATOM 530 C CA . SER A 1 70 ? -5.586 -2.807 5.020 1.00 88.88 70 SER A CA 1
ATOM 531 C C . SER A 1 70 ? -4.280 -2.024 5.179 1.00 88.88 70 SER A C 1
ATOM 533 O O . SER A 1 70 ? -3.511 -1.928 4.227 1.00 88.88 70 SER A O 1
ATOM 535 N N . LEU A 1 71 ? -4.002 -1.502 6.377 1.00 89.50 71 LEU A N 1
ATOM 536 C CA . LEU A 1 71 ? -2.750 -0.808 6.692 1.00 89.50 71 LEU A CA 1
ATOM 537 C C . LEU A 1 71 ? -1.551 -1.752 6.649 1.00 89.50 71 LEU A C 1
ATOM 539 O O . LEU A 1 71 ? -0.543 -1.429 6.026 1.00 89.50 71 LEU A O 1
ATOM 543 N N . VAL A 1 72 ? -1.675 -2.925 7.274 1.00 91.06 72 VAL A N 1
ATOM 544 C CA . VAL A 1 72 ? -0.608 -3.931 7.277 1.00 91.06 72 VAL A CA 1
ATOM 545 C C . VAL A 1 72 ? -0.379 -4.466 5.867 1.00 91.06 72 VAL A C 1
ATOM 547 O O . VAL A 1 72 ? 0.768 -4.546 5.440 1.00 91.06 72 VAL A O 1
ATOM 550 N N . ALA A 1 73 ? -1.441 -4.751 5.108 1.00 90.56 73 ALA A N 1
ATOM 551 C CA . ALA A 1 73 ? -1.319 -5.173 3.716 1.00 90.56 73 ALA A CA 1
ATOM 552 C C . ALA A 1 73 ? -0.620 -4.107 2.857 1.00 90.56 73 ALA A C 1
ATOM 554 O O . ALA A 1 73 ? 0.332 -4.421 2.141 1.00 90.56 73 ALA A O 1
ATOM 555 N N . GLY A 1 74 ? -1.020 -2.838 2.997 1.00 89.94 74 GLY A N 1
ATOM 556 C CA . GLY A 1 74 ? -0.391 -1.702 2.322 1.00 89.94 74 GLY A CA 1
ATOM 557 C C . GLY A 1 74 ? 1.091 -1.541 2.656 1.00 89.94 74 GLY A C 1
ATOM 558 O O . GLY A 1 74 ? 1.909 -1.410 1.752 1.00 89.94 74 GLY A O 1
ATOM 559 N N . ALA A 1 75 ? 1.451 -1.615 3.940 1.00 90.94 75 ALA A N 1
ATOM 560 C CA . ALA A 1 75 ? 2.841 -1.539 4.392 1.00 90.94 75 ALA A CA 1
ATOM 561 C C . ALA A 1 75 ? 3.667 -2.768 3.977 1.00 90.94 75 ALA A C 1
ATOM 563 O O . ALA A 1 75 ? 4.858 -2.646 3.694 1.00 90.94 75 ALA A O 1
ATOM 564 N N . SER A 1 76 ? 3.039 -3.945 3.903 1.00 90.50 76 SER A N 1
ATOM 565 C CA . SER A 1 76 ? 3.696 -5.178 3.468 1.00 90.50 76 SER A CA 1
ATOM 566 C C . SER A 1 76 ? 4.005 -5.187 1.974 1.00 90.50 76 SER A C 1
ATOM 568 O O . SER A 1 76 ? 4.977 -5.811 1.576 1.00 90.50 76 SER A O 1
ATOM 570 N N . ALA A 1 77 ? 3.243 -4.474 1.141 1.00 90.38 77 ALA A N 1
ATOM 571 C CA . ALA A 1 77 ? 3.413 -4.495 -0.311 1.00 90.38 77 ALA A CA 1
ATOM 572 C C . ALA A 1 77 ? 4.826 -4.101 -0.801 1.00 90.38 77 ALA A C 1
ATOM 574 O O . ALA A 1 77 ? 5.413 -4.890 -1.540 1.00 90.38 77 ALA A O 1
ATOM 575 N N . PRO A 1 78 ? 5.434 -2.963 -0.398 1.00 90.94 78 PRO A N 1
ATOM 576 C CA . PRO A 1 78 ? 6.809 -2.645 -0.799 1.00 90.94 78 PRO A CA 1
ATOM 577 C C . PRO A 1 78 ? 7.835 -3.638 -0.229 1.00 90.94 78 PRO A C 1
ATOM 579 O O . PRO A 1 78 ? 8.826 -3.936 -0.889 1.00 90.94 78 PRO A O 1
ATOM 582 N N . VAL A 1 79 ? 7.591 -4.195 0.963 1.00 91.75 79 VAL A N 1
ATOM 583 C CA . VAL A 1 79 ? 8.471 -5.208 1.573 1.00 91.75 79 VAL A CA 1
ATOM 584 C C . VAL A 1 79 ? 8.419 -6.518 0.785 1.00 91.75 79 VAL A C 1
ATOM 586 O O . VAL A 1 79 ? 9.458 -7.066 0.436 1.00 91.75 79 VAL A O 1
ATOM 589 N N . LEU A 1 80 ? 7.219 -6.996 0.450 1.00 90.19 80 LEU A N 1
ATOM 590 C CA . LEU A 1 80 ? 7.000 -8.181 -0.379 1.00 90.19 80 LEU A CA 1
ATOM 591 C C . LEU A 1 80 ? 7.588 -7.995 -1.780 1.00 90.19 80 LEU A C 1
ATOM 593 O O . LEU A 1 80 ? 8.176 -8.928 -2.319 1.00 90.19 80 LEU A O 1
ATOM 597 N N . TYR A 1 81 ? 7.483 -6.787 -2.340 1.00 89.62 81 TYR A N 1
ATOM 598 C CA . TYR A 1 81 ? 8.096 -6.454 -3.622 1.00 89.62 81 TYR A CA 1
ATOM 599 C C . TYR A 1 81 ? 9.625 -6.568 -3.579 1.00 89.62 81 TYR A C 1
ATOM 601 O O . TYR A 1 81 ? 10.216 -7.153 -4.481 1.00 89.62 81 TYR A O 1
ATOM 609 N N . LEU A 1 82 ? 10.267 -6.084 -2.512 1.00 89.31 82 LEU A N 1
ATOM 610 C CA . LEU A 1 82 ? 11.714 -6.231 -2.323 1.00 89.31 82 LEU A CA 1
ATOM 611 C C . LEU A 1 82 ? 12.137 -7.679 -2.053 1.00 89.31 82 LEU A C 1
ATOM 613 O O . LEU A 1 82 ? 13.182 -8.102 -2.530 1.00 89.31 82 LEU A O 1
ATOM 617 N N . LEU A 1 83 ? 11.336 -8.453 -1.317 1.00 88.88 83 LEU A N 1
ATOM 618 C CA . LEU A 1 83 ? 11.633 -9.862 -1.037 1.00 88.88 83 LEU A CA 1
ATOM 619 C C . LEU A 1 83 ? 11.574 -10.747 -2.288 1.00 88.88 83 LEU A C 1
ATOM 621 O O . LEU A 1 83 ? 12.261 -11.762 -2.344 1.00 88.88 83 LEU A O 1
ATOM 625 N N . GLY A 1 84 ? 10.759 -10.380 -3.279 1.00 85.56 84 GLY A N 1
ATOM 626 C CA . GLY A 1 84 ? 10.712 -11.076 -4.564 1.00 85.56 84 GLY A CA 1
ATOM 627 C C . GLY A 1 84 ? 11.835 -10.693 -5.532 1.00 85.56 84 GLY A C 1
ATOM 628 O O . GLY A 1 84 ? 11.967 -11.359 -6.564 1.00 85.56 84 GLY A O 1
ATOM 629 N N . ASP A 1 85 ? 12.643 -9.672 -5.206 1.00 87.44 85 ASP A N 1
ATOM 630 C CA . ASP A 1 85 ? 13.775 -9.245 -6.032 1.00 87.44 85 ASP A CA 1
ATOM 631 C C . ASP A 1 85 ? 14.752 -10.406 -6.244 1.00 87.44 85 ASP A C 1
ATOM 633 O O . ASP A 1 85 ? 15.163 -11.077 -5.297 1.00 87.44 85 ASP A O 1
ATOM 637 N N . ARG A 1 86 ? 15.127 -10.644 -7.503 1.00 80.44 86 ARG A N 1
ATOM 638 C CA . ARG A 1 86 ? 16.040 -11.713 -7.952 1.00 80.44 86 ARG A CA 1
ATOM 639 C C . ARG A 1 86 ? 15.549 -13.144 -7.722 1.00 80.44 86 ARG A C 1
ATOM 641 O O . ARG A 1 86 ? 16.284 -14.075 -8.042 1.00 80.44 86 ARG A O 1
ATOM 648 N N . ILE A 1 87 ? 14.337 -13.334 -7.201 1.00 83.00 87 ILE A N 1
ATOM 649 C CA . ILE A 1 87 ? 13.716 -14.656 -7.034 1.00 83.00 87 ILE A CA 1
ATOM 650 C C . ILE A 1 87 ? 12.573 -14.826 -8.033 1.00 83.00 87 ILE A C 1
ATOM 652 O O . ILE A 1 87 ? 12.531 -15.814 -8.759 1.00 83.00 87 ILE A O 1
ATOM 656 N N . GLN A 1 88 ? 11.638 -13.874 -8.051 1.00 82.31 88 GLN A N 1
ATOM 657 C CA . GLN A 1 88 ? 10.427 -13.923 -8.877 1.00 82.31 88 GLN A CA 1
ATOM 658 C C . GLN A 1 88 ? 10.383 -12.794 -9.913 1.00 82.31 88 GLN A C 1
ATOM 660 O O . GLN A 1 88 ? 9.812 -12.979 -10.983 1.00 82.31 88 GLN A O 1
ATOM 665 N N . TRP A 1 89 ? 10.996 -11.643 -9.620 1.00 82.81 89 TRP A N 1
ATOM 666 C CA . TRP A 1 89 ? 11.069 -10.485 -10.517 1.00 82.81 89 TRP A CA 1
ATOM 667 C C . TRP A 1 89 ? 12.332 -9.657 -10.248 1.00 82.81 89 TRP A C 1
ATOM 669 O O . TRP A 1 89 ? 13.055 -9.900 -9.282 1.00 82.81 89 TRP A O 1
ATOM 679 N N . TYR A 1 90 ? 12.593 -8.664 -11.096 1.00 83.38 90 TYR A N 1
ATOM 680 C CA . TYR A 1 90 ? 13.629 -7.658 -10.864 1.00 83.38 90 TYR A CA 1
ATOM 681 C C . TYR A 1 90 ? 12.985 -6.402 -10.286 1.00 83.38 90 TYR A C 1
ATOM 683 O O . TYR A 1 90 ? 12.120 -5.793 -10.909 1.00 83.38 90 TYR A O 1
ATOM 691 N N . ALA A 1 91 ? 13.376 -6.021 -9.073 1.00 83.19 91 ALA A N 1
ATOM 692 C CA . ALA A 1 91 ? 12.783 -4.880 -8.400 1.00 83.19 91 ALA A CA 1
ATOM 693 C C . ALA A 1 91 ? 13.269 -3.566 -9.022 1.00 83.19 91 ALA A C 1
ATOM 695 O O . ALA A 1 91 ? 14.347 -3.052 -8.713 1.00 83.19 91 ALA A O 1
ATOM 696 N N . GLU A 1 92 ? 12.434 -2.974 -9.872 1.00 86.25 92 GLU A N 1
ATOM 697 C CA . GLU A 1 92 ? 12.713 -1.645 -10.400 1.00 86.25 92 GLU A CA 1
ATOM 698 C C . GLU A 1 92 ? 12.424 -0.534 -9.376 1.00 86.25 92 GLU A C 1
ATOM 700 O O . GLU A 1 92 ? 11.388 -0.516 -8.698 1.00 86.25 92 GLU A O 1
ATOM 705 N N . LYS A 1 93 ? 13.327 0.454 -9.303 1.00 86.62 93 LYS A N 1
ATOM 706 C CA . LYS A 1 93 ? 13.195 1.621 -8.411 1.00 86.62 93 LYS A CA 1
ATOM 707 C C . LYS A 1 93 ? 11.894 2.418 -8.625 1.00 86.62 93 LYS A C 1
ATOM 709 O O . LYS A 1 93 ? 11.303 2.809 -7.618 1.00 86.62 93 LYS A O 1
ATOM 714 N N . PRO A 1 94 ? 11.423 2.676 -9.864 1.00 88.12 94 PRO A N 1
ATOM 715 C CA . PRO A 1 94 ? 10.185 3.425 -10.091 1.00 88.12 94 PRO A CA 1
ATOM 716 C C . PRO A 1 94 ? 8.955 2.725 -9.504 1.00 88.12 94 PRO A C 1
ATOM 718 O O . PRO A 1 94 ? 8.156 3.364 -8.821 1.00 88.12 94 PRO A O 1
ATOM 721 N N . VAL A 1 95 ? 8.840 1.406 -9.695 1.00 88.44 95 VAL A N 1
ATOM 722 C CA . VAL A 1 95 ? 7.736 0.599 -9.152 1.00 88.44 95 VAL A CA 1
ATOM 723 C C . VAL A 1 95 ? 7.737 0.657 -7.627 1.00 88.44 95 VAL A C 1
ATOM 725 O O . VAL A 1 95 ? 6.706 0.936 -7.017 1.00 88.44 95 VAL A O 1
ATOM 728 N N . LEU A 1 96 ? 8.906 0.484 -7.003 1.00 90.38 96 LEU A N 1
ATOM 729 C CA . LEU A 1 96 ? 9.047 0.570 -5.551 1.00 90.38 96 LEU A CA 1
ATOM 730 C C . LEU A 1 96 ? 8.613 1.941 -5.007 1.00 90.38 96 LEU A C 1
ATOM 732 O O . LEU A 1 96 ? 7.899 2.001 -4.005 1.00 90.38 96 LEU A O 1
ATOM 736 N N . MET A 1 97 ? 9.007 3.037 -5.667 1.00 91.25 97 MET A N 1
ATOM 737 C CA . MET A 1 97 ? 8.585 4.385 -5.270 1.00 91.25 97 MET A CA 1
ATOM 738 C C . MET A 1 97 ? 7.070 4.552 -5.363 1.00 91.25 97 MET A C 1
ATOM 740 O O . MET A 1 97 ? 6.462 5.091 -4.440 1.00 91.25 97 MET A O 1
ATOM 744 N N . VAL A 1 98 ? 6.443 4.059 -6.433 1.00 92.06 98 VAL A N 1
ATOM 745 C CA . VAL A 1 98 ? 4.984 4.114 -6.575 1.00 92.06 98 VAL A CA 1
ATOM 746 C C . VAL A 1 98 ? 4.290 3.311 -5.477 1.00 92.06 98 VAL A C 1
ATOM 748 O O . VAL A 1 98 ? 3.380 3.834 -4.834 1.00 92.06 98 VAL A O 1
ATOM 751 N N . LEU A 1 99 ? 4.730 2.077 -5.214 1.00 91.69 99 LEU A N 1
ATOM 752 C CA . LEU A 1 99 ? 4.167 1.246 -4.146 1.00 91.69 99 LEU A CA 1
ATOM 753 C C . LEU A 1 99 ? 4.283 1.931 -2.783 1.00 91.69 99 LEU A C 1
ATOM 755 O O . LEU A 1 99 ? 3.327 1.928 -2.007 1.00 91.69 99 LEU A O 1
ATOM 759 N N . PHE A 1 100 ? 5.424 2.568 -2.512 1.00 92.69 100 PHE A N 1
ATOM 760 C CA . PHE A 1 100 ? 5.634 3.339 -1.293 1.00 92.69 100 PHE A CA 1
ATOM 761 C C . PHE A 1 100 ? 4.674 4.533 -1.195 1.00 92.69 100 PHE A C 1
ATOM 763 O O . PHE A 1 100 ? 4.007 4.705 -0.175 1.00 92.69 100 PHE A O 1
ATOM 770 N N . VAL A 1 101 ? 4.532 5.323 -2.265 1.00 93.50 101 VAL A N 1
ATOM 771 C CA . VAL A 1 101 ? 3.593 6.457 -2.315 1.00 93.50 101 VAL A CA 1
ATOM 772 C C . VAL A 1 101 ? 2.154 5.988 -2.098 1.00 93.50 101 VAL A C 1
ATOM 774 O O . VAL A 1 101 ? 1.431 6.573 -1.290 1.00 93.50 101 VAL A O 1
ATOM 777 N N . MET A 1 102 ? 1.734 4.911 -2.763 1.00 92.50 102 MET A N 1
ATOM 778 C CA . MET A 1 102 ? 0.395 4.343 -2.596 1.00 92.50 102 MET A CA 1
ATOM 779 C C . MET A 1 102 ? 0.158 3.852 -1.164 1.00 92.50 102 MET A C 1
ATOM 781 O O . MET A 1 102 ? -0.910 4.112 -0.611 1.00 92.50 102 MET A O 1
ATOM 785 N N . ALA A 1 103 ? 1.144 3.203 -0.537 1.00 92.12 103 ALA A N 1
ATOM 786 C CA . ALA A 1 103 ? 1.056 2.760 0.853 1.00 92.12 103 ALA A CA 1
ATOM 787 C C . ALA A 1 103 ? 0.912 3.945 1.827 1.00 92.12 103 ALA A C 1
ATOM 789 O O . ALA A 1 103 ? 0.061 3.913 2.720 1.00 92.12 103 ALA A O 1
ATOM 790 N N . VAL A 1 104 ? 1.678 5.023 1.623 1.00 92.00 104 VAL A N 1
ATOM 791 C CA . VAL A 1 104 ? 1.563 6.258 2.417 1.00 92.00 104 VAL A CA 1
ATOM 792 C C . VAL A 1 104 ? 0.183 6.895 2.242 1.00 92.00 104 VAL A C 1
ATOM 794 O O . VAL A 1 104 ? -0.480 7.205 3.232 1.00 92.00 104 VAL A O 1
ATOM 797 N N . LEU A 1 105 ? -0.292 7.044 1.002 1.00 90.94 105 LEU A N 1
ATOM 798 C CA . LEU A 1 105 ? -1.619 7.595 0.709 1.00 90.94 105 LEU A CA 1
ATOM 799 C C . LEU A 1 105 ? -2.742 6.747 1.318 1.00 90.94 105 LEU A C 1
ATOM 801 O O . LEU A 1 105 ? -3.693 7.295 1.882 1.00 90.94 105 LEU A O 1
ATOM 805 N N . LEU A 1 106 ? -2.615 5.418 1.261 1.00 90.50 106 LEU A N 1
ATOM 806 C CA . LEU A 1 106 ? -3.534 4.493 1.917 1.00 90.50 106 LEU A CA 1
ATOM 807 C C . LEU A 1 106 ? -3.562 4.747 3.429 1.00 90.50 106 LEU A C 1
ATOM 809 O O . LEU A 1 106 ? -4.644 4.851 4.008 1.00 90.50 106 LEU A O 1
ATOM 813 N N . GLY A 1 107 ? -2.392 4.914 4.053 1.00 87.88 107 GLY A N 1
ATOM 814 C CA . GLY A 1 107 ? -2.254 5.245 5.470 1.00 87.88 107 GLY A CA 1
ATOM 815 C C . GLY A 1 107 ? -2.928 6.563 5.848 1.00 87.88 107 GLY A C 1
ATOM 816 O O . GLY A 1 107 ? -3.755 6.599 6.761 1.00 87.88 107 GLY A O 1
ATOM 817 N N . VAL A 1 108 ? -2.661 7.629 5.090 1.00 88.38 108 VAL A N 1
ATOM 818 C CA . VAL A 1 108 ? -3.287 8.948 5.286 1.00 88.38 108 VAL A CA 1
ATOM 819 C C . VAL A 1 108 ? -4.807 8.846 5.184 1.00 88.38 108 VAL A C 1
ATOM 821 O O . VAL A 1 108 ? -5.528 9.378 6.032 1.00 88.38 108 VAL A O 1
ATOM 824 N N . ARG A 1 109 ? -5.318 8.106 4.193 1.00 87.50 109 ARG A N 1
ATOM 825 C CA . ARG A 1 109 ? -6.762 7.928 4.005 1.00 87.50 109 ARG A CA 1
ATOM 826 C C . ARG A 1 109 ? -7.414 7.112 5.125 1.00 87.50 109 ARG A C 1
ATOM 828 O O . ARG A 1 109 ? -8.612 7.252 5.365 1.00 87.50 109 ARG A O 1
ATOM 835 N N . HIS A 1 110 ? -6.634 6.313 5.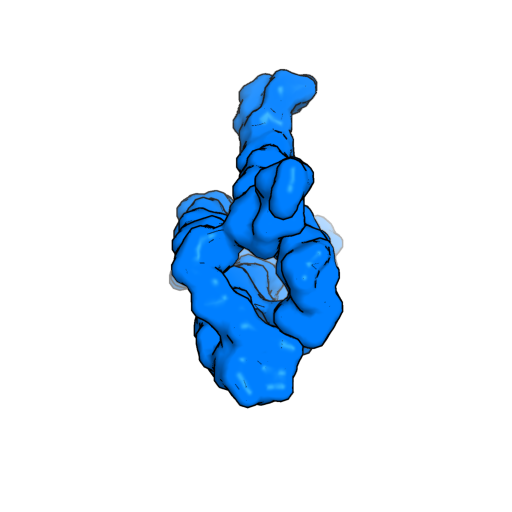849 1.00 86.81 110 HIS A N 1
ATOM 836 C CA . HIS A 1 110 ? -7.080 5.559 7.018 1.00 86.81 110 HIS A CA 1
ATOM 837 C C . HIS A 1 110 ? -6.926 6.308 8.348 1.00 86.81 110 HIS A C 1
ATOM 839 O O . HIS A 1 110 ? -7.315 5.745 9.367 1.00 86.81 110 HIS A O 1
ATOM 845 N N . ARG A 1 111 ? -6.461 7.568 8.384 1.00 83.81 111 ARG A N 1
ATOM 846 C CA . ARG A 1 111 ? -6.277 8.344 9.631 1.00 83.81 111 ARG A CA 1
ATOM 847 C C . ARG A 1 111 ? -7.491 8.309 10.567 1.00 83.81 111 A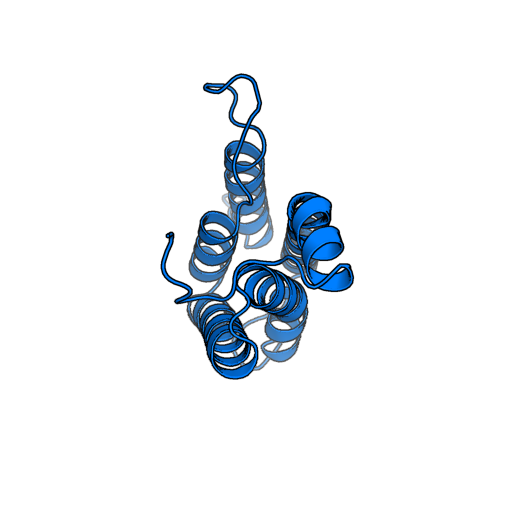RG A C 1
ATOM 849 O O . ARG A 1 111 ? -7.344 8.090 11.762 1.00 83.81 111 ARG A O 1
ATOM 856 N N . GLU A 1 112 ? -8.698 8.475 10.032 1.00 81.06 112 GLU A N 1
ATOM 857 C CA . GLU A 1 112 ? -9.932 8.426 10.832 1.00 81.06 112 GLU A CA 1
ATOM 858 C C . GLU A 1 112 ? -10.199 7.024 11.411 1.00 81.06 112 GLU A C 1
ATOM 860 O O . GLU A 1 112 ? -10.716 6.877 12.515 1.00 81.06 112 GLU A O 1
ATOM 865 N N . ASN A 1 113 ? -9.826 5.970 10.683 1.00 83.50 113 ASN A N 1
ATOM 866 C CA . ASN A 1 113 ? -9.917 4.598 11.174 1.00 83.50 113 ASN A CA 1
ATOM 867 C C . ASN A 1 113 ? -8.846 4.279 12.211 1.00 83.50 113 ASN A C 1
ATOM 869 O O . ASN A 1 113 ? -9.172 3.633 13.195 1.00 83.50 113 ASN A O 1
ATOM 873 N N . ILE A 1 114 ? -7.622 4.776 12.029 1.00 82.56 114 ILE A N 1
ATOM 874 C CA . ILE A 1 114 ? -6.544 4.654 13.015 1.00 82.56 114 ILE A CA 1
ATOM 875 C C . ILE A 1 114 ? -6.965 5.320 14.326 1.00 82.56 114 ILE A C 1
ATOM 877 O O . ILE A 1 114 ? -6.849 4.707 15.380 1.00 82.56 114 ILE A O 1
ATOM 881 N N . ASN A 1 115 ? -7.538 6.526 14.265 1.00 83.38 115 ASN A N 1
ATOM 882 C CA . ASN A 1 115 ? -8.056 7.200 15.456 1.00 83.38 115 ASN A CA 1
ATOM 883 C C . ASN A 1 115 ? -9.152 6.369 16.142 1.00 83.38 115 ASN A C 1
ATOM 885 O O . ASN A 1 115 ? -9.084 6.141 17.345 1.00 83.38 115 AS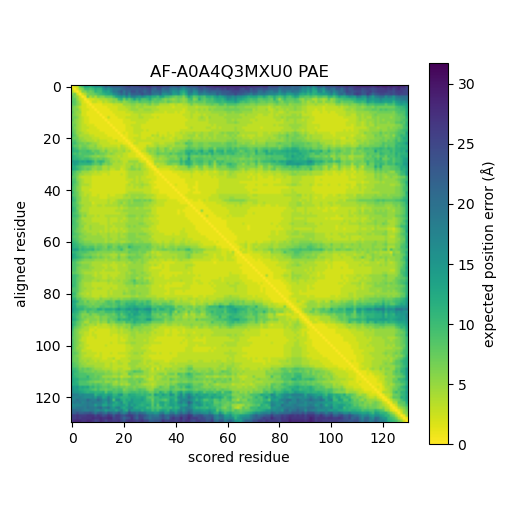N A O 1
ATOM 889 N N . ARG A 1 116 ? -10.116 5.828 15.381 1.00 83.44 116 ARG A N 1
ATOM 890 C CA . ARG A 1 116 ? -11.147 4.925 15.930 1.00 83.44 116 ARG A CA 1
ATOM 891 C C . ARG A 1 116 ? -10.566 3.644 16.531 1.00 83.44 116 ARG A C 1
ATOM 893 O O . ARG A 1 116 ? -11.118 3.151 17.511 1.00 83.44 116 ARG A O 1
ATOM 900 N N . LEU A 1 117 ? -9.490 3.107 15.960 1.00 82.00 117 LEU A N 1
ATOM 901 C CA . LEU A 1 117 ? -8.807 1.918 16.466 1.00 82.00 117 LEU A CA 1
ATOM 902 C C . LEU A 1 117 ? -8.096 2.212 17.794 1.00 82.00 117 LEU A C 1
ATOM 904 O O . LEU A 1 117 ? -8.245 1.440 18.736 1.00 82.00 117 LEU A O 1
ATOM 908 N N . ILE A 1 118 ? -7.399 3.349 17.891 1.00 80.88 118 ILE A N 1
ATOM 909 C CA . ILE A 1 118 ? -6.752 3.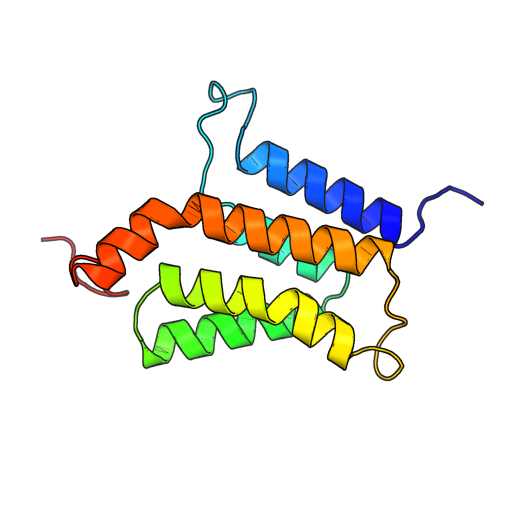819 19.129 1.00 80.88 118 ILE A CA 1
ATOM 910 C C . ILE A 1 118 ? -7.797 4.081 20.221 1.00 80.88 118 ILE A C 1
ATOM 912 O O . ILE A 1 118 ? -7.590 3.732 21.377 1.00 80.88 118 ILE A O 1
ATOM 916 N N . GLU A 1 119 ? -8.949 4.639 19.850 1.00 84.00 119 GLU A N 1
ATOM 917 C CA . GLU A 1 119 ? -10.070 4.868 20.767 1.00 84.00 119 GLU A CA 1
ATOM 918 C C . GLU A 1 119 ? -10.859 3.589 21.115 1.00 84.00 119 GLU A C 1
ATOM 920 O O . GLU A 1 119 ? -11.796 3.652 21.908 1.00 84.00 119 GLU A O 1
ATOM 925 N N . GLY A 1 120 ? -10.541 2.436 20.511 1.00 77.69 120 GLY A N 1
ATOM 926 C CA . GLY A 1 120 ? -11.276 1.181 20.713 1.00 77.69 120 GLY A CA 1
ATOM 927 C C . GLY A 1 120 ? -12.708 1.181 20.154 1.00 77.69 120 GLY A C 1
ATOM 928 O O . GLY A 1 120 ? -13.496 0.295 20.473 1.00 77.69 120 GLY A O 1
ATOM 929 N N . LYS A 1 121 ? -13.054 2.163 19.314 1.00 77.69 121 LYS A N 1
ATOM 930 C CA . LYS A 1 121 ? -14.384 2.357 18.709 1.00 77.69 121 LYS A CA 1
ATOM 931 C C . LYS A 1 121 ? -14.495 1.783 17.298 1.00 77.69 121 LYS A C 1
ATOM 933 O O . LYS A 1 121 ? -15.515 1.975 16.633 1.00 77.69 121 LYS A O 1
ATOM 938 N N . GLU A 1 122 ? -13.450 1.136 16.783 1.00 74.50 122 GLU A N 1
ATOM 939 C CA . GLU A 1 122 ? -13.527 0.527 15.460 1.00 74.50 122 GLU A CA 1
ATOM 940 C C . GLU A 1 122 ? -14.491 -0.667 15.462 1.00 74.50 122 GLU A C 1
ATOM 942 O O . GLU A 1 122 ? -14.407 -1.574 16.292 1.00 74.50 122 GLU A O 1
ATOM 947 N N . SER A 1 123 ? -15.405 -0.675 14.490 1.00 72.88 123 SER A N 1
ATOM 948 C CA . SER A 1 123 ? -16.311 -1.798 14.282 1.00 72.88 123 SER A CA 1
ATOM 949 C C . SER A 1 123 ? -15.522 -3.046 13.891 1.00 72.88 123 SER A C 1
ATOM 951 O O . SER A 1 123 ? -14.813 -3.064 12.880 1.00 72.88 123 SER A O 1
ATOM 953 N N . LYS A 1 124 ? -15.660 -4.099 14.699 1.00 75.44 124 LYS A N 1
ATOM 954 C CA . LYS A 1 124 ? -15.073 -5.403 14.402 1.00 75.44 124 LYS A CA 1
ATOM 955 C C . LYS A 1 124 ? -15.781 -6.031 13.204 1.00 75.44 124 LYS A C 1
ATOM 957 O O . LYS A 1 124 ? -17.008 -6.032 13.110 1.00 75.44 124 LYS A O 1
ATOM 962 N N . LEU A 1 125 ? -15.000 -6.640 12.321 1.00 70.19 125 LEU A N 1
ATOM 963 C CA . LEU A 1 125 ? -15.480 -7.487 11.237 1.00 70.19 125 LEU A CA 1
ATOM 964 C C . LEU A 1 125 ? -16.395 -8.583 11.814 1.00 70.19 125 LEU A C 1
ATOM 966 O O . LEU A 1 125 ? -15.991 -9.397 12.657 1.00 70.19 125 LEU A O 1
ATOM 970 N N . GLY A 1 126 ? -17.658 -8.560 11.382 1.00 61.12 126 GLY A N 1
ATOM 971 C CA . GLY A 1 126 ? -18.712 -9.475 11.828 1.00 61.12 126 GLY A CA 1
ATOM 972 C C . GLY A 1 126 ? -19.536 -9.009 13.035 1.00 61.12 126 GLY A C 1
ATOM 973 O O . GLY A 1 126 ? -20.372 -9.777 13.505 1.00 61.12 126 GLY A O 1
ATOM 974 N N . ALA A 1 127 ? -19.345 -7.789 13.549 1.00 61.31 127 ALA A N 1
ATOM 975 C CA . ALA A 1 127 ? -20.290 -7.211 14.502 1.00 61.31 127 ALA A CA 1
ATOM 976 C C . ALA A 1 127 ? -21.621 -6.916 13.784 1.00 61.31 127 ALA A C 1
ATOM 978 O O . ALA A 1 127 ? -21.640 -6.209 12.773 1.00 61.31 127 ALA A O 1
ATOM 979 N N . LYS A 1 128 ? -22.735 -7.482 14.275 1.00 45.50 128 LYS A N 1
ATOM 980 C CA . LYS A 1 128 ? -24.078 -7.166 13.766 1.00 45.50 128 LYS A CA 1
ATOM 981 C C . LYS A 1 128 ? -24.301 -5.656 13.888 1.00 45.50 128 LYS A C 1
ATOM 983 O O . LYS A 1 128 ? -24.123 -5.105 14.972 1.00 45.50 128 LYS A O 1
ATOM 988 N N . LYS A 1 129 ? -24.705 -5.001 12.794 1.00 46.75 129 LYS A N 1
ATOM 989 C CA . LYS A 1 129 ? -25.395 -3.710 12.900 1.00 46.75 129 LYS A CA 1
ATOM 990 C C . LYS A 1 129 ? -26.681 -3.985 13.682 1.00 46.75 129 LYS A C 1
ATOM 992 O O . LYS A 1 129 ? -27.499 -4.768 13.201 1.00 46.75 129 LYS A O 1
ATOM 997 N N . ALA A 1 130 ? -26.761 -3.458 14.900 1.00 42.53 130 ALA A N 1
ATOM 998 C CA . ALA A 1 130 ? -28.016 -3.362 15.634 1.00 42.53 130 ALA A CA 1
ATOM 999 C C . ALA A 1 130 ? -28.911 -2.318 14.960 1.00 42.53 130 ALA A C 1
ATOM 1001 O O . ALA A 1 130 ? -28.341 -1.333 14.428 1.00 42.53 130 ALA A O 1
#

Mean predicted aligned error: 6.14 Å

Sequence (130 aa):
PYGMEDGTVALVGLAAFLGHLWPVFFRFQGGKGVATFLGVLFGIHPLLGLGACLSWVIIAFFFRYSSLASLVAGASAPVLYLLGDRIQWYAEKPVLMVLFVMAVLLGVRHRENINRLIEGKESKLGAKKA

pLDDT: mean 85.35, std 9.83, range [42.53, 93.81]

Solvent-accessible surface area (backbone atoms only — not comparable to full-atom values): 6988 Å² total; per-residue (Å²): 141,82,75,77,45,69,46,43,56,33,50,52,36,49,49,55,34,48,44,42,37,40,21,75,91,51,79,47,65,43,61,63,37,62,70,50,50,45,50,36,33,37,71,75,36,57,68,56,22,48,52,30,49,49,47,21,51,53,38,29,67,76,69,26,28,64,62,61,11,51,47,52,18,36,61,40,42,44,53,53,48,57,69,30,38,84,73,80,45,79,71,51,68,59,36,47,52,44,42,47,51,52,26,50,53,40,48,62,62,36,47,72,51,52,53,28,49,76,70,69,67,52,74,46,67,86,62,77,85,125

Nearest PDB structures (foldseek):
  5xj6-assembly1_A  TM=9.517E-01  e=9.637E-08  Aquifex aeolicus VF5
  5xj8-assembly1_A  TM=9.521E-01  e=1.929E-07  Aquifex aeolicus VF5
  7mjq-assembly1_G  TM=3.722E-01  e=4.235E+00  Rattus norvegicus
  8r4l-assembly1_A  TM=3.460E-01  e=8.067E+00  Methylosinus trichosporium OB3b